Protein AF-A0A936JS24-F1 (afdb_monomer)

Radius of gyration: 20.3 Å; Cα contacts (8 Å, |Δi|>4): 32; chains: 1; bounding box: 6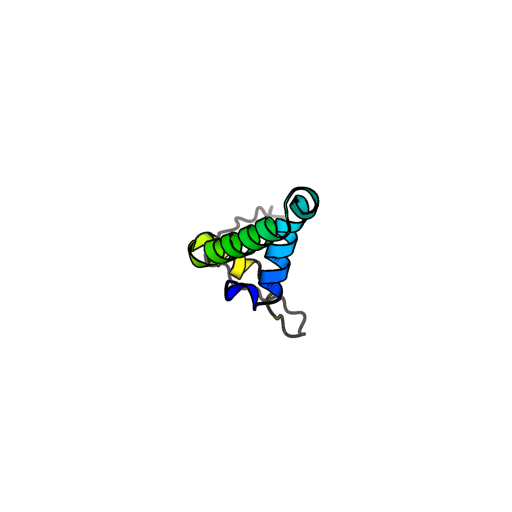8×34×27 Å

Nearest PDB structures (foldseek):
  4jyl-assembly1_C  TM=4.552E-01  e=7.261E+00  Thermoplasma volcanium GSS1

pLDDT: mean 77.3, std 22.64, range [36.62, 96.94]

Structure (mmCIF, N/CA/C/O backbone):
data_AF-A0A936JS24-F1
#
_entry.id   AF-A0A936JS24-F1
#
loop_
_atom_site.group_PDB
_atom_site.id
_atom_site.type_symbol
_atom_site.label_atom_id
_atom_site.label_alt_id
_atom_site.label_comp_id
_atom_site.label_asym_id
_atom_site.label_entity_id
_atom_site.label_seq_id
_atom_site.pdbx_PDB_ins_code
_atom_site.Cartn_x
_atom_site.Cartn_y
_atom_site.Cartn_z
_atom_site.occupancy
_atom_site.B_iso_or_equiv
_atom_site.auth_seq_id
_atom_site.auth_comp_id
_atom_site.auth_asym_id
_atom_site.auth_atom_id
_atom_site.pdbx_PDB_model_num
ATOM 1 N N . MET A 1 1 ? -9.915 3.924 -8.770 1.00 69.75 1 MET A N 1
ATOM 2 C CA . MET A 1 1 ? -9.232 2.625 -8.670 1.00 69.75 1 MET A CA 1
ATOM 3 C C . MET A 1 1 ? -8.086 2.613 -9.661 1.00 69.75 1 MET A C 1
ATOM 5 O O . MET A 1 1 ? -8.308 2.584 -10.868 1.00 69.75 1 MET A O 1
ATOM 9 N N . HIS A 1 2 ? -6.880 2.744 -9.128 1.00 83.44 2 HIS A N 1
ATOM 10 C CA . HIS A 1 2 ? -5.639 2.890 -9.873 1.00 83.44 2 HIS A CA 1
ATOM 11 C C . HIS A 1 2 ? -5.243 1.595 -10.629 1.00 83.44 2 HIS A C 1
ATOM 13 O O . HIS A 1 2 ? -5.267 0.521 -10.025 1.00 83.44 2 HIS A O 1
ATOM 19 N N . PRO A 1 3 ? -4.800 1.660 -11.905 1.00 88.19 3 PRO A N 1
ATOM 20 C CA . PRO A 1 3 ? -4.536 0.477 -12.749 1.00 88.19 3 PRO A CA 1
ATOM 21 C C . PRO A 1 3 ? -3.425 -0.445 -12.217 1.00 88.19 3 PRO A C 1
ATOM 23 O O . PRO A 1 3 ? -3.375 -1.633 -12.509 1.00 88.19 3 PRO A O 1
ATOM 26 N N . LEU A 1 4 ? -2.518 0.076 -11.386 1.00 86.75 4 LEU A N 1
ATOM 27 C CA . LEU A 1 4 ? -1.484 -0.733 -10.721 1.00 86.75 4 LEU A CA 1
ATOM 28 C C . LEU A 1 4 ? -2.067 -1.761 -9.729 1.00 86.75 4 LEU A C 1
ATOM 30 O O . LEU A 1 4 ? -1.379 -2.713 -9.365 1.00 86.75 4 LEU A O 1
ATOM 34 N N . LEU A 1 5 ? -3.315 -1.567 -9.285 1.00 89.31 5 LEU A N 1
ATOM 35 C CA . LEU A 1 5 ? -4.032 -2.497 -8.410 1.00 89.31 5 LEU A CA 1
ATOM 36 C C . LEU A 1 5 ? -4.596 -3.710 -9.168 1.00 89.31 5 LEU A C 1
ATOM 38 O O . LEU A 1 5 ? -5.007 -4.670 -8.517 1.00 89.31 5 LEU A O 1
ATOM 42 N N . ASP A 1 6 ? -4.576 -3.700 -10.506 1.00 91.69 6 ASP A N 1
ATOM 43 C CA . ASP A 1 6 ? -4.925 -4.866 -11.327 1.00 91.69 6 ASP A CA 1
ATOM 44 C C . ASP A 1 6 ? -3.826 -5.942 -11.293 1.00 91.69 6 ASP A C 1
ATOM 46 O O . ASP A 1 6 ? -4.103 -7.118 -11.529 1.00 91.69 6 ASP A O 1
ATOM 50 N N . ASP A 1 7 ? -2.580 -5.571 -10.962 1.00 91.19 7 ASP A N 1
ATOM 51 C CA . ASP A 1 7 ? -1.500 -6.532 -10.726 1.00 91.19 7 ASP A CA 1
ATOM 52 C C . ASP A 1 7 ? -1.697 -7.201 -9.348 1.00 91.19 7 ASP A C 1
ATOM 54 O O . ASP A 1 7 ? -1.560 -6.536 -8.312 1.00 91.19 7 ASP A O 1
ATOM 58 N N . PRO A 1 8 ? -1.973 -8.522 -9.287 1.00 91.12 8 PRO A N 1
ATOM 59 C CA . PRO A 1 8 ? -2.311 -9.188 -8.029 1.00 91.12 8 PRO A CA 1
ATOM 60 C C . PRO A 1 8 ? -1.180 -9.150 -6.998 1.00 91.12 8 PRO A C 1
ATOM 62 O O . PRO A 1 8 ? -1.436 -9.113 -5.792 1.00 91.12 8 PRO A O 1
ATOM 65 N N . TRP A 1 9 ? 0.077 -9.154 -7.452 1.00 92.00 9 TRP A N 1
ATOM 66 C CA . TRP A 1 9 ? 1.229 -9.130 -6.558 1.00 92.00 9 TRP A CA 1
ATOM 67 C C . TRP A 1 9 ? 1.415 -7.741 -5.950 1.00 92.00 9 TRP A C 1
ATOM 69 O O . TRP A 1 9 ? 1.619 -7.618 -4.738 1.00 92.00 9 TRP A O 1
ATOM 79 N N . VAL A 1 10 ? 1.295 -6.693 -6.766 1.00 92.94 10 VAL A N 1
ATOM 80 C CA . VAL A 1 10 ? 1.372 -5.308 -6.283 1.00 92.94 10 VAL A CA 1
ATOM 81 C C . VAL A 1 10 ? 0.215 -5.011 -5.334 1.00 92.94 10 VAL A C 1
ATOM 83 O O . VAL A 1 10 ? 0.448 -4.517 -4.227 1.00 92.94 10 VAL A O 1
ATOM 86 N N . LYS A 1 11 ? -1.008 -5.404 -5.705 1.00 95.25 11 LYS A N 1
ATOM 87 C CA . LYS A 1 11 ? -2.194 -5.272 -4.855 1.00 95.25 11 LYS A CA 1
ATOM 88 C C . LYS A 1 11 ? -1.989 -5.930 -3.491 1.00 95.25 11 LYS A C 1
ATOM 90 O O . LYS A 1 11 ? -2.198 -5.284 -2.469 1.00 95.25 11 LYS A O 1
ATOM 95 N N . ALA A 1 12 ? -1.504 -7.173 -3.452 1.00 94.44 12 ALA A N 1
ATOM 96 C CA . ALA A 1 12 ? -1.249 -7.880 -2.195 1.00 94.44 12 ALA A CA 1
ATOM 97 C C . ALA A 1 12 ? -0.205 -7.174 -1.312 1.00 94.44 12 ALA A C 1
ATOM 99 O O . ALA A 1 12 ? -0.258 -7.258 -0.081 1.00 94.44 12 ALA A O 1
ATOM 100 N N . ARG A 1 13 ? 0.760 -6.473 -1.919 1.00 94.88 13 ARG A N 1
ATOM 101 C CA . ARG A 1 13 ? 1.775 -5.715 -1.179 1.00 94.88 13 ARG A CA 1
ATOM 102 C C . ARG A 1 13 ? 1.227 -4.431 -0.588 1.00 94.88 13 ARG A C 1
ATOM 104 O O . ARG A 1 13 ? 1.512 -4.161 0.579 1.00 94.88 13 ARG A O 1
ATOM 111 N N . ILE A 1 14 ? 0.411 -3.710 -1.346 1.00 95.25 14 ILE A N 1
ATOM 112 C CA . ILE A 1 14 ? -0.303 -2.528 -0.858 1.00 95.25 14 ILE A CA 1
ATOM 113 C C . ILE A 1 14 ? -1.286 -2.935 0.248 1.00 95.25 14 ILE A C 1
ATOM 115 O O . ILE 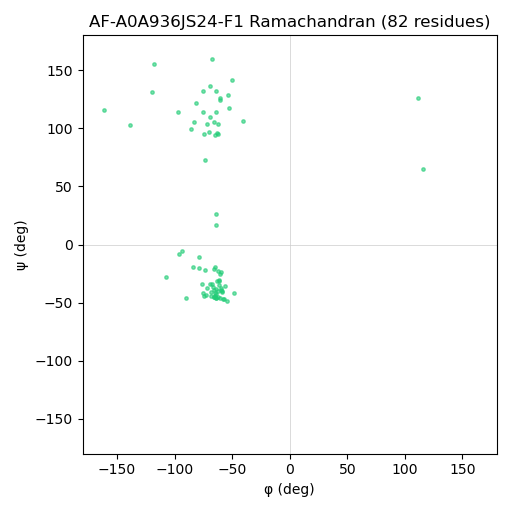A 1 14 ? -1.265 -2.349 1.327 1.00 95.25 14 ILE A O 1
ATOM 119 N N . ASP A 1 15 ? -2.063 -4.003 0.055 1.00 95.25 15 ASP A N 1
ATOM 120 C CA . ASP A 1 15 ? -3.000 -4.505 1.068 1.00 95.25 15 ASP A CA 1
ATOM 121 C C . ASP A 1 15 ? -2.298 -4.874 2.380 1.00 95.25 15 ASP A C 1
ATOM 123 O O . ASP A 1 15 ? -2.800 -4.574 3.462 1.00 95.25 15 ASP A O 1
ATOM 127 N N . ALA A 1 16 ? -1.112 -5.479 2.305 1.00 95.81 16 ALA A N 1
ATOM 128 C CA . ALA A 1 16 ? -0.322 -5.787 3.491 1.00 95.81 16 ALA A CA 1
ATOM 129 C C . ALA A 1 16 ? 0.244 -4.541 4.186 1.00 95.81 16 ALA A C 1
ATOM 131 O O . ALA A 1 16 ? 0.348 -4.533 5.410 1.00 95.81 16 ALA A O 1
ATOM 132 N N . ALA A 1 17 ? 0.603 -3.497 3.433 1.00 94.94 17 ALA A N 1
ATOM 133 C CA . ALA A 1 17 ? 1.036 -2.224 4.008 1.00 94.94 17 ALA A CA 1
ATOM 134 C C . ALA A 1 17 ? -0.118 -1.507 4.726 1.00 94.94 17 ALA A C 1
ATOM 136 O O . ALA A 1 17 ? 0.092 -0.865 5.752 1.00 94.94 17 ALA A O 1
ATOM 137 N N . VAL A 1 18 ? -1.341 -1.662 4.214 1.00 96.12 18 VAL A N 1
ATOM 138 C CA . VAL A 1 18 ? -2.559 -1.063 4.774 1.00 96.12 18 VAL A CA 1
ATOM 139 C C . VAL A 1 18 ? -3.158 -1.911 5.913 1.00 96.12 18 VAL A C 1
ATOM 141 O O . VAL A 1 18 ? -3.892 -1.394 6.754 1.00 96.12 18 VAL A O 1
ATOM 144 N N . ALA A 1 19 ? -2.809 -3.199 6.007 1.00 96.12 19 ALA A N 1
ATOM 145 C CA . ALA A 1 19 ? -3.333 -4.135 7.006 1.00 96.12 19 ALA A CA 1
ATOM 146 C C . ALA A 1 19 ? -3.316 -3.642 8.469 1.00 96.12 19 ALA A C 1
ATOM 148 O O . ALA A 1 19 ? -4.323 -3.834 9.158 1.00 96.12 19 ALA A O 1
ATOM 149 N N . PRO A 1 20 ? -2.257 -2.967 8.961 1.00 96.94 20 PRO A N 1
ATOM 150 C CA . PRO A 1 20 ? -2.223 -2.455 10.332 1.00 96.94 20 PRO A CA 1
ATOM 151 C C . PRO A 1 20 ? -3.326 -1.434 10.646 1.00 96.94 20 PRO A C 1
ATOM 153 O O . PRO A 1 20 ? -3.724 -1.296 11.801 1.00 96.94 20 PRO A O 1
ATOM 156 N N . TYR A 1 21 ? -3.843 -0.741 9.630 1.00 95.94 21 TYR A N 1
ATOM 157 C CA . TYR A 1 21 ? -4.817 0.340 9.785 1.00 95.94 21 TYR A CA 1
ATOM 158 C C . TYR A 1 21 ? -6.270 -0.123 9.653 1.00 95.94 21 TYR A C 1
ATOM 160 O O . TYR A 1 21 ? -7.182 0.656 9.921 1.00 95.94 21 TYR A O 1
ATOM 168 N N . GLN A 1 22 ? -6.515 -1.393 9.312 1.00 94.38 22 GLN A N 1
ATOM 169 C CA . GLN A 1 22 ? -7.863 -1.905 9.018 1.00 94.38 22 GLN A CA 1
ATOM 170 C C . GLN A 1 22 ? -8.868 -1.769 10.172 1.00 94.38 22 GLN A C 1
ATOM 172 O O . GLN A 1 22 ? -10.070 -1.764 9.939 1.00 94.38 22 GLN A O 1
ATOM 177 N N . LYS A 1 23 ? -8.389 -1.682 11.419 1.00 94.62 23 LYS A N 1
ATOM 178 C CA . LYS A 1 23 ? 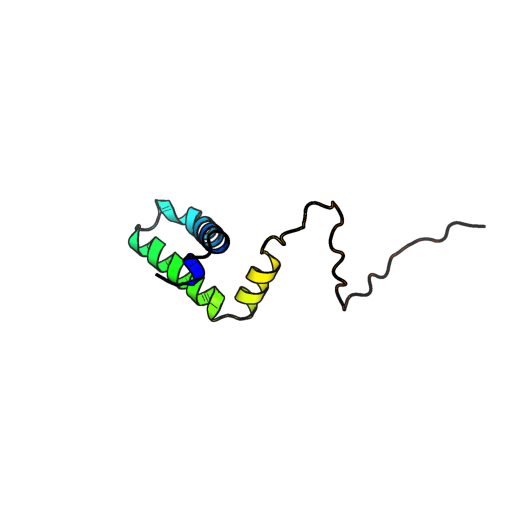-9.234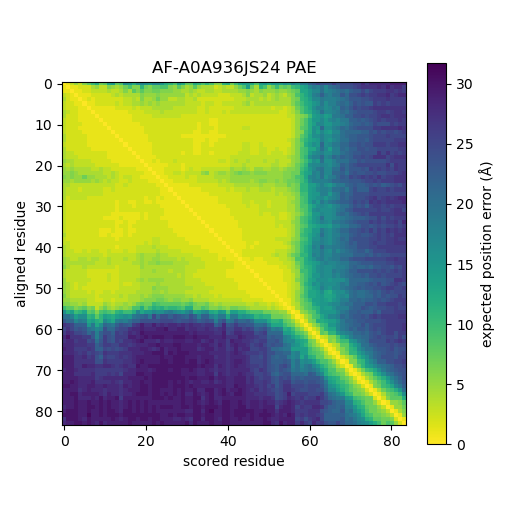 -1.505 12.615 1.00 94.62 23 LYS A CA 1
ATOM 179 C C . LYS A 1 23 ? -9.358 -0.051 13.071 1.00 94.62 23 LYS A C 1
ATOM 181 O O . LYS A 1 23 ? -10.092 0.220 14.014 1.00 94.62 23 LYS A O 1
ATOM 186 N N . LEU A 1 24 ? -8.580 0.845 12.470 1.00 96.19 24 LEU A N 1
ATOM 187 C CA . LEU A 1 24 ? -8.449 2.241 12.887 1.00 96.19 24 LEU A CA 1
ATOM 188 C C . LEU A 1 24 ? -9.141 3.197 11.917 1.00 96.19 24 LEU A C 1
ATOM 190 O O . LEU A 1 24 ? -9.554 4.275 12.329 1.00 96.19 24 LEU A O 1
ATOM 194 N N . LEU A 1 25 ? -9.245 2.808 10.647 1.00 95.38 25 LEU A N 1
ATOM 195 C CA . LEU A 1 25 ? -9.759 3.641 9.570 1.00 95.38 25 LEU A CA 1
ATOM 196 C C . LEU A 1 25 ? -11.016 3.036 8.952 1.00 95.38 25 LEU A C 1
ATOM 198 O O . LEU A 1 25 ? -11.237 1.823 9.013 1.00 95.38 25 LEU A O 1
ATOM 202 N N . SER A 1 26 ? -11.832 3.898 8.349 1.00 96.75 26 SER A N 1
ATOM 203 C CA . SER A 1 26 ? -13.010 3.466 7.607 1.00 96.75 26 SER A CA 1
ATOM 204 C C . SER A 1 26 ? -12.609 2.701 6.332 1.00 96.75 26 SER A C 1
ATOM 206 O O . SER A 1 26 ? -11.490 2.856 5.836 1.00 96.75 26 SER A O 1
ATOM 208 N N . PRO A 1 27 ? -13.504 1.880 5.757 1.00 94.44 27 PRO A N 1
ATOM 209 C CA . PRO A 1 27 ? -13.239 1.217 4.481 1.00 94.44 27 PRO A CA 1
ATOM 210 C C . PRO A 1 27 ? -12.901 2.192 3.346 1.00 94.44 27 PRO A C 1
ATOM 212 O O . PRO A 1 27 ? -12.055 1.873 2.514 1.00 94.44 27 PRO A O 1
ATOM 215 N N . GLU A 1 28 ? -13.530 3.369 3.343 1.00 95.56 28 GLU A N 1
ATOM 216 C CA . GLU A 1 28 ? -13.322 4.428 2.350 1.00 95.56 28 GLU A CA 1
ATOM 217 C C . GLU A 1 28 ? -11.921 5.039 2.477 1.00 95.56 28 GLU A C 1
ATOM 219 O O . GLU A 1 28 ? -11.209 5.158 1.482 1.00 95.56 28 GLU A O 1
ATOM 224 N N . ASP A 1 29 ? -11.470 5.320 3.703 1.00 96.75 29 ASP A N 1
ATOM 225 C CA . ASP A 1 29 ? -10.110 5.816 3.956 1.00 96.75 29 ASP A CA 1
ATOM 226 C C . ASP A 1 29 ? -9.047 4.781 3.572 1.00 96.75 29 ASP A C 1
ATOM 228 O O . ASP A 1 29 ? -7.997 5.118 3.027 1.00 96.75 29 ASP A O 1
ATOM 232 N N . LEU A 1 30 ? -9.311 3.498 3.836 1.00 96.44 30 LEU A N 1
ATOM 233 C CA . LEU A 1 30 ? -8.404 2.420 3.442 1.00 96.44 30 LEU A CA 1
ATOM 234 C C . LEU A 1 30 ? -8.335 2.282 1.918 1.00 96.44 30 LEU A C 1
ATOM 236 O O . LEU A 1 30 ? -7.268 1.969 1.396 1.00 96.44 30 LEU A O 1
ATOM 240 N N . ASP A 1 31 ? -9.444 2.475 1.201 1.00 95.75 31 ASP A N 1
ATOM 241 C CA . ASP A 1 31 ? -9.455 2.484 -0.267 1.00 95.75 31 ASP A CA 1
ATOM 242 C C . ASP A 1 31 ? -8.662 3.669 -0.824 1.00 95.75 31 ASP A C 1
ATOM 244 O O . ASP A 1 31 ? -7.774 3.478 -1.656 1.00 95.75 31 ASP A O 1
ATOM 248 N N . PHE A 1 32 ? -8.871 4.858 -0.258 1.00 95.62 32 PHE A N 1
ATOM 249 C CA . PHE A 1 32 ? -8.088 6.046 -0.583 1.00 95.62 32 PHE A CA 1
ATOM 250 C C . PHE A 1 32 ? -6.585 5.826 -0.351 1.00 95.62 32 PHE A C 1
ATOM 252 O O . PHE A 1 32 ? -5.776 6.087 -1.238 1.00 95.62 32 PHE A O 1
ATOM 259 N N . MET A 1 33 ? -6.189 5.256 0.793 1.00 96.44 33 MET A N 1
ATOM 260 C CA . MET A 1 33 ? -4.783 4.933 1.070 1.00 96.44 33 MET A CA 1
ATOM 261 C C . MET A 1 33 ? -4.184 3.951 0.058 1.00 96.44 33 MET A C 1
ATOM 263 O O . MET A 1 33 ? -3.005 4.067 -0.280 1.00 96.44 33 MET A O 1
ATOM 267 N N . ARG A 1 34 ? -4.961 2.966 -0.412 1.00 96.62 34 ARG A N 1
ATOM 268 C CA . ARG A 1 34 ? -4.495 2.027 -1.444 1.00 96.62 34 ARG A CA 1
ATOM 269 C C . ARG A 1 34 ? -4.234 2.746 -2.763 1.00 96.62 34 ARG A C 1
ATOM 271 O O . ARG A 1 34 ? -3.212 2.471 -3.390 1.00 96.62 34 ARG A O 1
ATOM 278 N N . ASP A 1 35 ? -5.137 3.637 -3.166 1.00 95.81 35 ASP A N 1
ATOM 279 C CA . ASP A 1 35 ? -5.025 4.404 -4.410 1.00 95.81 35 ASP A CA 1
ATOM 280 C C . ASP A 1 35 ? -3.822 5.365 -4.349 1.00 95.81 35 ASP A C 1
ATOM 282 O O . ASP A 1 35 ? -2.972 5.331 -5.235 1.00 95.81 35 ASP A O 1
ATOM 286 N N . GLU A 1 36 ? -3.638 6.087 -3.238 1.00 96.06 36 GLU A N 1
ATOM 287 C CA . GLU A 1 36 ? -2.484 6.979 -3.027 1.00 96.06 36 GLU A CA 1
ATOM 288 C C . GLU A 1 36 ? -1.141 6.231 -3.018 1.00 96.06 36 GLU A C 1
ATOM 290 O O . GLU A 1 36 ? -0.153 6.693 -3.594 1.00 96.06 36 GLU A O 1
ATOM 295 N N . LEU A 1 37 ? -1.079 5.047 -2.398 1.00 95.44 37 LEU A N 1
ATOM 296 C CA . LEU A 1 37 ? 0.124 4.209 -2.440 1.00 95.44 37 LEU A CA 1
ATOM 297 C C . LEU A 1 37 ? 0.414 3.707 -3.858 1.00 95.44 37 LEU A C 1
ATOM 299 O O . LEU A 1 37 ? 1.578 3.654 -4.263 1.00 95.44 37 LEU A O 1
ATOM 303 N N . ALA A 1 38 ? -0.621 3.340 -4.613 1.00 95.19 38 ALA A N 1
ATOM 304 C CA . ALA A 1 38 ? -0.479 2.928 -6.003 1.00 95.19 38 ALA A CA 1
ATOM 305 C C . ALA A 1 38 ? 0.010 4.088 -6.888 1.00 95.19 38 ALA A C 1
ATOM 307 O O . ALA A 1 38 ? 0.928 3.897 -7.689 1.00 95.19 38 ALA A O 1
ATOM 308 N N . GLU A 1 39 ? -0.524 5.290 -6.682 1.00 94.44 39 GLU A N 1
ATOM 309 C CA . GLU A 1 39 ? -0.112 6.508 -7.379 1.00 94.44 39 GLU A CA 1
ATOM 310 C C . GLU A 1 39 ? 1.342 6.880 -7.043 1.00 94.44 39 GLU A C 1
ATOM 312 O O . GLU A 1 39 ? 2.134 7.197 -7.935 1.00 94.44 39 GLU A O 1
ATOM 317 N N . LEU A 1 40 ? 1.751 6.776 -5.771 1.00 94.06 40 LEU A N 1
ATOM 318 C CA . LEU A 1 40 ? 3.136 7.014 -5.347 1.00 94.06 40 LEU A CA 1
ATOM 319 C C . LEU A 1 40 ? 4.118 6.079 -6.063 1.00 94.06 40 LEU A C 1
ATOM 321 O O . LEU A 1 40 ? 5.192 6.510 -6.484 1.00 94.06 40 LEU A O 1
ATOM 325 N N . LEU A 1 41 ? 3.747 4.808 -6.229 1.00 93.50 41 LEU A N 1
ATOM 326 C CA . LEU A 1 41 ? 4.566 3.817 -6.931 1.00 93.50 41 LEU A CA 1
ATOM 327 C C . LEU A 1 41 ? 4.738 4.129 -8.425 1.00 93.50 41 LEU A C 1
ATOM 329 O O . LEU A 1 41 ? 5.694 3.634 -9.025 1.00 93.50 41 LEU A O 1
ATOM 333 N N . VAL A 1 42 ? 3.852 4.935 -9.018 1.00 93.12 42 VAL A N 1
ATOM 334 C CA . VAL A 1 42 ? 3.971 5.421 -10.403 1.00 93.12 42 VAL A CA 1
ATOM 335 C C . VAL A 1 42 ? 4.742 6.733 -10.476 1.00 93.12 42 VAL A C 1
ATOM 337 O O . VAL A 1 42 ? 5.618 6.877 -11.329 1.00 93.12 42 VAL A O 1
ATOM 340 N N . ARG A 1 43 ? 4.431 7.689 -9.596 1.00 94.12 43 ARG A N 1
ATOM 341 C CA . ARG A 1 43 ? 5.023 9.034 -9.619 1.00 94.12 43 ARG A CA 1
ATOM 342 C C . ARG A 1 43 ? 6.483 9.052 -9.185 1.00 94.12 43 ARG A C 1
ATOM 344 O O . ARG A 1 43 ? 7.267 9.825 -9.730 1.00 94.12 43 ARG A O 1
ATOM 351 N N . ASP A 1 44 ? 6.850 8.234 -8.200 1.00 95.38 44 ASP A N 1
ATOM 352 C CA . ASP A 1 44 ? 8.203 8.217 -7.652 1.00 95.38 44 ASP A CA 1
ATOM 353 C C . ASP A 1 44 ? 9.053 7.109 -8.289 1.00 95.38 44 ASP A C 1
ATOM 355 O O . ASP A 1 44 ? 8.847 5.907 -8.092 1.00 95.38 44 ASP A O 1
ATOM 359 N N . GLU A 1 45 ? 10.083 7.516 -9.033 1.00 91.06 45 GLU A N 1
ATOM 360 C CA . GLU A 1 45 ? 10.975 6.576 -9.711 1.00 91.06 45 GLU A CA 1
ATOM 361 C C . GLU A 1 45 ? 11.731 5.646 -8.752 1.00 91.06 45 GLU A C 1
ATOM 363 O O . GLU A 1 45 ? 12.064 4.512 -9.124 1.00 91.06 45 GLU A O 1
ATOM 368 N N . ARG A 1 46 ? 12.052 6.095 -7.531 1.00 92.62 46 ARG A N 1
ATOM 369 C CA . ARG A 1 46 ? 12.769 5.273 -6.546 1.00 92.62 46 ARG A CA 1
ATOM 370 C C . ARG A 1 46 ? 11.844 4.198 -5.998 1.00 92.62 46 ARG A C 1
ATOM 372 O O . ARG A 1 46 ? 12.263 3.039 -5.936 1.00 92.62 46 ARG A O 1
ATOM 379 N N . ALA A 1 47 ? 10.603 4.551 -5.681 1.00 91.75 47 ALA A N 1
ATOM 380 C CA . ALA A 1 47 ? 9.568 3.611 -5.270 1.00 91.75 47 ALA A CA 1
ATOM 381 C C . ALA A 1 47 ? 9.294 2.584 -6.383 1.00 91.75 47 ALA A C 1
ATOM 383 O O . ALA A 1 47 ? 9.361 1.375 -6.141 1.00 91.75 47 ALA A O 1
ATOM 384 N N . ALA A 1 48 ? 9.153 3.038 -7.632 1.00 90.25 48 ALA A N 1
ATOM 385 C CA . ALA A 1 48 ? 8.997 2.167 -8.797 1.00 90.25 48 ALA A CA 1
ATOM 386 C C . ALA A 1 48 ? 10.189 1.209 -8.991 1.00 90.25 48 ALA A C 1
ATOM 388 O O . ALA A 1 48 ? 10.028 0.049 -9.382 1.00 90.25 48 ALA A O 1
ATOM 389 N N . ARG A 1 49 ? 11.427 1.671 -8.761 1.00 90.62 49 ARG A N 1
ATOM 390 C CA . ARG A 1 49 ? 12.632 0.818 -8.824 1.00 90.62 49 ARG A CA 1
ATOM 391 C C . ARG A 1 49 ? 12.669 -0.197 -7.684 1.00 90.62 49 ARG A C 1
ATOM 393 O O . ARG A 1 49 ? 13.043 -1.343 -7.925 1.00 90.62 49 ARG A O 1
ATOM 400 N N . ALA A 1 50 ? 12.298 0.199 -6.470 1.00 91.75 50 ALA A N 1
ATOM 401 C CA . ALA A 1 50 ? 12.232 -0.702 -5.324 1.00 91.75 50 ALA A CA 1
ATOM 402 C C . ALA A 1 50 ? 11.197 -1.812 -5.553 1.00 91.75 50 ALA A C 1
ATOM 404 O O . ALA A 1 50 ? 11.523 -2.987 -5.386 1.00 91.75 50 ALA A O 1
ATOM 405 N N . LEU A 1 51 ? 10.007 -1.459 -6.049 1.00 90.38 51 LEU A N 1
ATOM 406 C CA . LEU A 1 51 ? 8.954 -2.412 -6.400 1.00 90.38 51 LEU A CA 1
ATOM 407 C C . LEU A 1 51 ? 9.437 -3.433 -7.443 1.00 90.38 51 LEU A C 1
ATOM 409 O O . LEU A 1 51 ? 9.293 -4.637 -7.247 1.00 90.38 51 LEU A O 1
ATOM 413 N N . ARG A 1 52 ? 10.093 -2.964 -8.514 1.00 87.56 52 ARG A N 1
ATOM 414 C CA . ARG A 1 52 ? 10.663 -3.832 -9.562 1.00 87.56 52 ARG A CA 1
ATOM 415 C C . ARG A 1 52 ? 11.732 -4.794 -9.041 1.00 87.56 52 ARG A C 1
ATOM 417 O O . ARG A 1 52 ? 11.826 -5.909 -9.535 1.00 87.56 52 ARG A O 1
ATOM 424 N N . ARG A 1 53 ? 12.539 -4.372 -8.064 1.00 88.69 53 ARG A N 1
ATOM 425 C CA . ARG A 1 53 ? 13.576 -5.215 -7.441 1.00 88.69 53 ARG A CA 1
ATOM 426 C C . ARG A 1 53 ? 13.003 -6.235 -6.463 1.00 88.69 53 ARG A C 1
ATOM 428 O O . ARG A 1 53 ? 13.567 -7.313 -6.333 1.00 88.69 53 ARG A O 1
ATOM 435 N N . ALA A 1 54 ? 11.926 -5.880 -5.770 1.00 88.69 54 ALA A N 1
ATOM 436 C CA . ALA A 1 54 ? 11.257 -6.754 -4.814 1.00 88.69 54 ALA A CA 1
ATOM 437 C C . ALA A 1 54 ? 10.360 -7.801 -5.490 1.00 88.69 54 ALA A C 1
ATOM 439 O O . ALA A 1 54 ? 10.022 -8.805 -4.863 1.00 88.69 54 ALA A O 1
ATOM 440 N N . ARG A 1 55 ? 9.961 -7.570 -6.749 1.00 87.50 55 ARG A N 1
ATOM 441 C CA . ARG A 1 55 ? 9.133 -8.507 -7.508 1.00 87.50 55 ARG A CA 1
ATOM 442 C C . ARG A 1 55 ? 9.865 -9.850 -7.651 1.00 87.50 55 ARG A C 1
ATOM 444 O O . ARG A 1 55 ? 11.002 -9.856 -8.130 1.00 87.50 55 ARG A O 1
ATOM 451 N N . PRO A 1 56 ? 9.235 -10.976 -7.260 1.00 83.88 56 PRO A N 1
ATOM 452 C CA . PRO A 1 56 ? 9.781 -12.298 -7.515 1.00 83.88 56 PRO A CA 1
ATOM 453 C C . PRO A 1 56 ? 10.088 -12.442 -9.003 1.00 83.88 56 PRO A C 1
ATOM 455 O O . PRO A 1 56 ? 9.248 -12.132 -9.849 1.00 83.88 56 PRO A O 1
ATOM 458 N N . ARG A 1 57 ? 11.311 -12.867 -9.318 1.00 75.50 57 ARG A N 1
ATOM 459 C CA . ARG A 1 57 ? 11.644 -13.304 -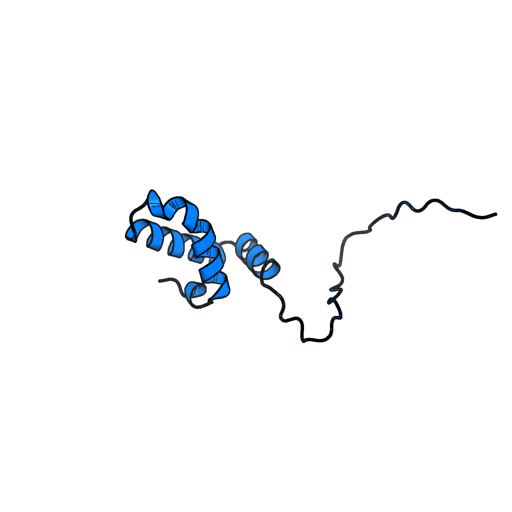10.671 1.00 75.50 57 ARG A CA 1
ATOM 460 C C . ARG A 1 57 ? 11.029 -14.681 -10.852 1.00 75.50 57 ARG A C 1
ATOM 462 O O . ARG A 1 57 ? 11.205 -15.526 -9.978 1.00 75.50 57 ARG A O 1
ATOM 469 N N . ASP A 1 58 ? 10.336 -14.884 -11.964 1.00 60.75 58 ASP A N 1
ATOM 470 C CA . ASP A 1 58 ? 10.006 -16.222 -12.439 1.00 60.75 58 ASP A CA 1
ATOM 471 C C . ASP A 1 58 ? 11.343 -16.914 -12.741 1.00 60.75 58 ASP A C 1
ATOM 473 O O . ASP A 1 58 ? 12.005 -16.631 -13.740 1.00 60.75 58 ASP A O 1
ATOM 477 N N . VAL A 1 59 ? 11.838 -17.683 -11.773 1.00 57.94 59 VAL A N 1
ATOM 478 C CA . VAL A 1 59 ? 12.944 -18.613 -11.979 1.00 57.94 59 VAL A CA 1
ATOM 479 C C . VAL A 1 59 ? 12.296 -19.862 -12.542 1.00 57.94 59 VAL A C 1
ATOM 481 O O . VAL A 1 59 ? 11.607 -20.583 -11.821 1.00 57.94 59 VAL A O 1
ATOM 484 N N . ASP A 1 60 ? 12.478 -20.065 -13.845 1.00 43.16 60 ASP A N 1
ATOM 485 C CA . ASP A 1 60 ? 12.159 -21.325 -14.508 1.00 43.16 60 ASP A CA 1
ATOM 486 C C . ASP A 1 60 ? 12.805 -22.471 -13.710 1.00 43.16 60 ASP A C 1
ATOM 488 O O . ASP A 1 60 ? 13.891 -22.300 -13.157 1.00 43.16 60 ASP A O 1
ATOM 492 N N . ALA A 1 61 ? 12.120 -23.606 -13.585 1.00 43.47 61 ALA A N 1
ATOM 493 C CA . ALA A 1 61 ? 12.326 -24.647 -12.570 1.00 43.47 61 ALA A CA 1
ATOM 494 C C . ALA A 1 61 ? 13.689 -25.393 -12.589 1.00 43.47 61 ALA A C 1
ATOM 496 O O . ALA A 1 61 ? 13.826 -26.447 -11.965 1.00 43.47 61 ALA A O 1
ATOM 497 N N . SER A 1 62 ? 14.713 -24.863 -13.256 1.00 50.62 62 SER A N 1
ATOM 498 C CA . SER A 1 62 ? 16.111 -25.228 -13.039 1.00 50.62 62 SER A CA 1
ATOM 499 C C . SER A 1 62 ? 16.616 -24.463 -11.813 1.00 50.62 62 SER A C 1
ATOM 501 O O . SER A 1 62 ? 16.585 -23.238 -11.788 1.00 50.62 62 SER A O 1
ATOM 503 N N . GLY A 1 63 ? 17.087 -25.155 -10.773 1.00 48.22 63 GLY A N 1
ATOM 504 C CA . GLY A 1 63 ? 17.625 -24.562 -9.535 1.00 48.22 63 GLY A CA 1
ATOM 505 C C . GLY A 1 63 ? 18.899 -23.716 -9.702 1.00 48.22 63 GLY A C 1
ATOM 506 O O . GLY A 1 63 ? 19.694 -23.600 -8.771 1.00 48.22 63 GLY A O 1
ATOM 507 N N . GLU A 1 64 ? 19.127 -23.134 -10.873 1.00 42.66 64 GLU A N 1
ATOM 508 C CA . GLU A 1 64 ? 20.228 -22.239 -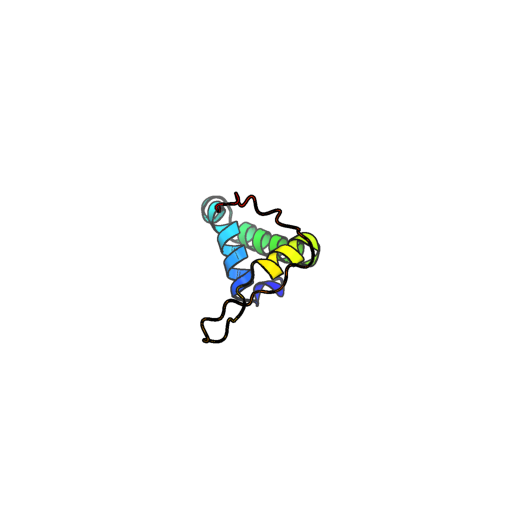11.168 1.00 42.66 64 GLU A CA 1
ATOM 509 C C . GLU A 1 64 ? 19.829 -20.823 -10.757 1.00 42.66 64 GLU A C 1
ATOM 511 O O . GLU A 1 64 ? 19.111 -20.100 -11.448 1.00 42.66 64 GLU A O 1
ATOM 516 N N . ALA A 1 65 ? 20.300 -20.421 -9.576 1.00 51.97 65 ALA A N 1
ATOM 517 C CA . ALA A 1 65 ? 20.211 -19.041 -9.138 1.00 51.97 65 ALA A CA 1
ATOM 518 C C . ALA A 1 65 ? 20.799 -18.132 -10.228 1.00 51.97 65 ALA A C 1
ATOM 520 O O . ALA A 1 65 ? 21.987 -18.210 -10.542 1.00 51.97 65 ALA A O 1
ATOM 521 N N . PHE A 1 66 ? 19.970 -17.252 -10.794 1.00 47.06 66 PHE A N 1
ATOM 522 C CA . PHE A 1 66 ? 20.422 -16.231 -11.730 1.00 47.06 66 PHE A CA 1
ATOM 523 C C . PHE A 1 66 ? 21.406 -15.299 -11.005 1.00 47.06 66 PHE A C 1
ATOM 525 O O . PHE A 1 66 ? 21.000 -14.346 -10.331 1.00 47.06 66 PHE A O 1
ATOM 532 N N . VAL A 1 67 ? 22.710 -15.565 -11.138 1.00 51.69 67 VAL A N 1
ATOM 533 C CA . VAL A 1 67 ? 23.788 -14.652 -10.735 1.00 51.69 67 VAL A CA 1
ATOM 534 C C . VAL A 1 67 ? 23.822 -13.521 -11.759 1.00 51.69 67 VAL A C 1
ATOM 536 O O . VAL A 1 67 ? 24.688 -13.431 -12.626 1.00 51.69 67 VAL A O 1
ATOM 539 N N . GLY A 1 68 ? 22.817 -12.651 -11.686 1.00 41.53 68 GLY A N 1
ATOM 540 C CA . GLY A 1 68 ? 22.838 -11.374 -12.373 1.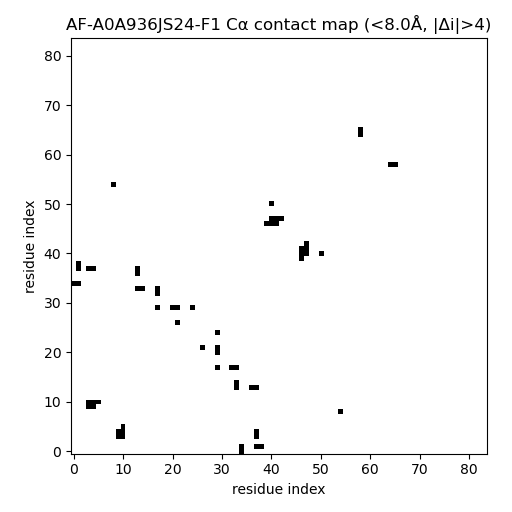00 41.53 68 GLY A CA 1
ATOM 541 C C . GLY A 1 68 ? 23.996 -10.568 -11.804 1.00 41.53 68 GLY A C 1
ATOM 542 O O . GLY A 1 68 ? 23.901 -10.074 -10.683 1.00 41.53 68 GLY A O 1
ATOM 543 N N . ARG A 1 69 ? 25.090 -10.487 -12.568 1.00 39.75 69 ARG A N 1
ATOM 544 C CA . ARG A 1 69 ? 26.246 -9.618 -12.338 1.00 39.75 69 ARG A CA 1
ATOM 545 C C . ARG A 1 69 ? 25.753 -8.245 -11.867 1.00 39.75 69 ARG A C 1
ATOM 547 O O . ARG A 1 69 ? 25.208 -7.471 -12.649 1.00 39.75 69 ARG A O 1
ATOM 554 N N . ILE A 1 70 ? 25.925 -7.971 -10.575 1.00 49.81 70 ILE A N 1
ATOM 555 C CA . ILE A 1 70 ? 25.872 -6.617 -10.034 1.00 49.81 70 ILE A CA 1
ATOM 556 C C . ILE A 1 70 ? 27.136 -5.951 -10.567 1.00 49.81 70 ILE A C 1
ATOM 558 O O . ILE A 1 70 ? 28.230 -6.177 -10.053 1.00 49.81 70 ILE A O 1
ATOM 562 N N . ASP A 1 71 ? 27.002 -5.213 -11.661 1.00 48.28 71 ASP A N 1
ATOM 563 C CA . ASP A 1 71 ? 28.060 -4.324 -12.118 1.00 48.28 71 ASP A CA 1
ATOM 564 C C . ASP A 1 71 ? 28.208 -3.219 -11.059 1.00 48.28 71 ASP A C 1
ATOM 566 O O . ASP A 1 71 ? 27.322 -2.378 -10.894 1.00 48.28 71 ASP A O 1
ATOM 570 N N . GLY A 1 72 ? 29.274 -3.303 -10.256 1.00 45.19 72 GLY A N 1
ATOM 571 C CA . GLY A 1 72 ? 29.668 -2.256 -9.311 1.00 45.19 72 GLY A CA 1
ATOM 572 C C . GLY A 1 72 ? 29.623 -2.612 -7.822 1.00 45.19 72 GLY A C 1
ATOM 573 O O . GLY A 1 72 ? 28.898 -1.974 -7.065 1.00 45.19 72 GLY A O 1
ATOM 574 N N . ALA A 1 73 ? 30.455 -3.556 -7.371 1.00 36.62 73 ALA A N 1
ATOM 575 C CA . ALA A 1 73 ? 31.050 -3.513 -6.027 1.00 36.62 73 ALA A CA 1
ATOM 576 C C . ALA A 1 73 ? 32.289 -4.432 -5.958 1.00 36.62 73 ALA A C 1
ATOM 578 O O . ALA A 1 73 ? 32.131 -5.649 -6.076 1.00 36.62 73 ALA A O 1
ATOM 579 N N . PRO A 1 74 ? 33.519 -3.919 -5.747 1.00 38.69 74 PRO A N 1
ATOM 580 C CA . PRO A 1 74 ? 34.639 -4.781 -5.402 1.00 38.69 74 PRO A CA 1
ATOM 581 C C . PRO A 1 74 ? 34.445 -5.266 -3.963 1.00 38.69 74 PRO A C 1
ATOM 583 O O . PRO A 1 74 ? 34.661 -4.527 -3.001 1.00 38.69 74 PRO A O 1
ATOM 586 N N . VAL A 1 75 ? 34.031 -6.521 -3.799 1.00 46.03 75 VAL A N 1
ATOM 587 C CA . VAL A 1 75 ? 34.154 -7.203 -2.511 1.00 46.03 75 VAL A CA 1
ATOM 588 C C . VAL A 1 75 ? 35.627 -7.563 -2.324 1.00 46.03 75 VAL A C 1
ATOM 590 O O . VAL A 1 75 ? 36.117 -8.564 -2.836 1.00 46.03 75 VAL A O 1
ATOM 593 N N . ASN A 1 76 ? 36.371 -6.709 -1.619 1.00 40.88 76 ASN A N 1
ATOM 594 C CA . ASN A 1 76 ? 37.695 -7.071 -1.118 1.00 40.88 76 ASN A CA 1
ATOM 595 C C . ASN A 1 76 ? 37.522 -8.199 -0.094 1.00 40.88 76 ASN A C 1
ATOM 597 O O . ASN A 1 76 ? 37.232 -7.967 1.083 1.00 40.88 76 ASN A O 1
ATOM 601 N N . GLY A 1 77 ? 37.663 -9.435 -0.570 1.00 38.94 77 GLY A N 1
ATOM 602 C CA . GLY A 1 77 ? 37.743 -10.625 0.257 1.00 38.94 77 GLY A CA 1
ATOM 603 C C . GLY A 1 77 ? 38.992 -10.564 1.128 1.00 38.94 77 GLY A C 1
ATOM 604 O O . GLY A 1 77 ? 40.116 -10.621 0.637 1.00 38.94 77 GLY A O 1
ATOM 605 N N . ARG A 1 78 ? 38.797 -10.474 2.445 1.00 49.00 78 ARG A N 1
ATOM 606 C CA . ARG A 1 78 ? 39.819 -10.882 3.410 1.00 49.00 78 ARG A CA 1
ATOM 607 C C . ARG A 1 78 ? 39.942 -12.405 3.338 1.00 49.00 78 ARG A C 1
ATOM 609 O O . ARG A 1 78 ? 39.041 -13.106 3.784 1.00 49.00 78 ARG A O 1
ATOM 616 N N . GLY A 1 79 ? 41.055 -12.895 2.799 1.00 42.78 79 GLY A N 1
ATOM 617 C CA . GLY A 1 79 ? 41.425 -14.308 2.772 1.00 42.78 79 GLY A CA 1
ATOM 618 C C . GLY A 1 79 ? 42.911 -14.460 3.076 1.00 42.78 79 GLY A C 1
ATOM 619 O O . GLY A 1 79 ? 43.760 -14.161 2.249 1.00 42.78 79 GLY A O 1
ATOM 620 N N . ARG A 1 80 ? 43.199 -14.859 4.311 1.00 41.97 80 ARG A N 1
ATOM 621 C CA . ARG A 1 80 ? 44.513 -15.145 4.889 1.00 41.97 80 ARG A CA 1
ATOM 622 C C . ARG A 1 80 ? 45.192 -16.286 4.120 1.00 41.97 80 ARG A C 1
ATOM 624 O O . ARG A 1 80 ? 44.611 -17.361 4.016 1.00 41.97 80 ARG A O 1
ATOM 631 N N . ALA A 1 81 ? 46.402 -16.049 3.613 1.00 41.19 81 ALA A N 1
ATOM 632 C CA . ALA A 1 81 ? 47.237 -17.084 3.011 1.00 41.19 81 ALA A CA 1
ATOM 633 C C . ALA A 1 81 ? 47.637 -18.134 4.063 1.00 41.19 81 ALA A C 1
ATOM 635 O O . ALA A 1 81 ? 48.054 -17.794 5.173 1.00 41.19 81 ALA A O 1
ATOM 636 N N . VAL A 1 82 ? 47.474 -19.401 3.692 1.00 44.06 82 VAL A N 1
ATOM 637 C CA . VAL A 1 82 ? 48.025 -20.594 4.342 1.00 44.06 82 VAL A CA 1
ATOM 638 C C . VAL A 1 82 ? 48.906 -21.274 3.287 1.00 44.06 82 VAL A C 1
ATOM 640 O O . VAL A 1 82 ? 48.436 -21.463 2.167 1.00 44.06 82 VAL A O 1
ATOM 643 N N . GLY A 1 83 ? 50.141 -21.626 3.660 1.00 43.28 83 GLY A N 1
ATOM 644 C CA . GLY A 1 83 ? 51.170 -22.284 2.832 1.00 43.28 83 GLY A CA 1
ATOM 645 C C . GLY A 1 83 ? 52.342 -21.334 2.548 1.00 43.28 83 GLY A C 1
ATOM 646 O O . GLY A 1 83 ? 52.098 -20.209 2.124 1.00 43.2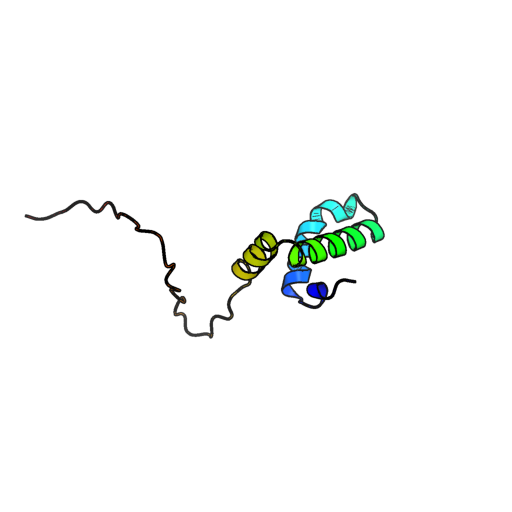8 83 GLY A O 1
ATOM 647 N N . GLU A 1 84 ? 53.609 -21.651 2.817 1.00 37.84 84 GLU A N 1
ATOM 648 C CA . GLU A 1 84 ? 54.304 -22.928 3.083 1.00 37.84 84 GLU A CA 1
ATOM 649 C C . GLU A 1 84 ? 55.279 -22.808 4.267 1.00 37.84 84 GLU A C 1
ATOM 651 O O . GLU A 1 84 ? 55.780 -21.685 4.513 1.00 37.84 84 GLU A O 1
#

Sequence (84 aa):
MHPLLDDPWVKARIDAAVAPYQKLLSPEDLDFMRDELAELLVRDERAARALRRARPRDVDASGEAFVGRIDGAPVNGRGRAVGE

Mean predicted aligned error: 13.12 Å

Foldseek 3Di:
DDPLCVPVVSVVVLCVVLVVCPVPDDPVVSVVSSNVLSVCCVPDPVSVVVVVVPDDDPDDPDPDDPPPPPPDDPPPDPDDDDDD

Solvent-accessible surface area (backbone atoms only — not comparable to full-atom values): 5541 Å² total; per-res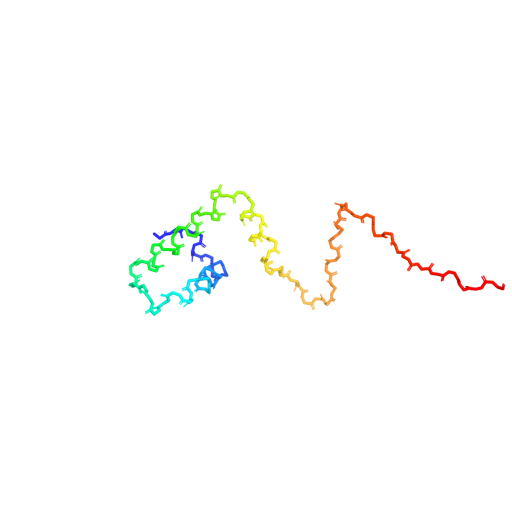idue (Å²): 135,52,74,64,55,74,42,66,68,54,32,53,51,49,51,59,71,48,52,86,45,64,87,80,46,54,75,66,57,52,50,50,52,47,36,52,55,46,48,45,40,68,73,34,67,66,50,36,50,50,52,62,68,69,48,83,73,90,70,64,94,60,93,68,77,82,80,70,78,73,88,84,72,88,78,80,76,90,75,84,87,81,86,134

Secondary structure (DSSP, 8-state):
--GGGGSHHHHHHHHHHHGGGTTTS-HHHHHHHHHHHHHHHHH-HHHHHHHHHHSPP---SS--------SS------------